Protein AF-A0A953J368-F1 (afdb_monomer_lite)

InterPro domains:
  IPR003385 Glycoside hydrolase, family 77 [PF02446] (2-94)
  IPR003385 Glycoside hydrolase, family 77 [PTHR32438] (2-95)
  IPR017853 Glycoside hydrolase superfamily [SSF51445] (2-100)

Sequence (107 aa):
MRRSGQSYWQILPLTPVTTAQVNSPYSGISAFGGNPLLISPELLARKKLLSPAEGECSPPSPQDRVSYHEVEEYKNRVLSIAYENFKKNERERRILPFHRREPVVAR

pLDDT: mean 83.5, std 11.85, range [42.94, 95.06]

Foldseek 3Di:
DVVVPDPDDDDQAQAAADVVNVRDSVDHPDPPDGHLLPDDLVVLCVVVLDPPVLSVPDDDDDDPDDPVVSSCVSSVSSVVSSVVSCVVDPVNCVCVCVCVPDPVNVD

Radius of gyration: 16.19 Å; chains: 1; bounding box: 40×38×36 Å

Organism: NCBI:txid2884831

Structure (mmCIF, N/CA/C/O backbone):
data_AF-A0A953J368-F1
#
_entry.id   AF-A0A953J368-F1
#
loop_
_atom_site.group_PDB
_atom_site.id
_atom_site.type_symbol
_atom_site.label_atom_id
_atom_site.label_alt_id
_atom_site.label_comp_id
_atom_site.label_asym_id
_atom_site.label_entity_id
_atom_site.label_seq_id
_atom_site.pdbx_PDB_ins_code
_atom_site.Cartn_x
_atom_site.Cartn_y
_atom_site.Cartn_z
_atom_site.occupancy
_atom_site.B_iso_or_equiv
_atom_site.auth_seq_id
_atom_site.auth_comp_id
_atom_site.auth_asym_id
_atom_site.auth_atom_id
_atom_site.pdbx_PDB_model_num
ATOM 1 N N . MET A 1 1 ? -21.015 -2.376 7.678 1.00 65.62 1 MET A N 1
ATOM 2 C CA . MET A 1 1 ? -21.049 -0.926 7.963 1.00 65.62 1 MET A CA 1
ATOM 3 C C . MET A 1 1 ? -22.371 -0.273 7.622 1.00 65.62 1 MET A C 1
ATOM 5 O O . MET A 1 1 ? -23.189 -0.182 8.521 1.00 65.62 1 MET A O 1
ATOM 9 N N . ARG A 1 2 ? -22.663 0.094 6.364 1.00 78.12 2 ARG A N 1
ATOM 10 C CA . ARG A 1 2 ? -23.945 0.763 6.045 1.00 78.12 2 ARG A CA 1
ATOM 11 C C . ARG A 1 2 ? -25.185 -0.059 6.416 1.00 78.12 2 ARG A C 1
ATOM 13 O O . ARG A 1 2 ? -26.145 0.491 6.931 1.00 78.12 2 ARG A O 1
ATOM 20 N N . ARG A 1 3 ? -25.141 -1.380 6.210 1.00 88.06 3 ARG A N 1
ATOM 21 C CA . ARG A 1 3 ? -26.243 -2.296 6.567 1.00 88.06 3 ARG A CA 1
ATOM 22 C C . ARG A 1 3 ? -26.396 -2.542 8.073 1.00 88.06 3 ARG A C 1
ATOM 24 O O . ARG A 1 3 ? -27.439 -3.014 8.490 1.00 88.06 3 ARG A O 1
ATOM 31 N N . SER A 1 4 ? -25.371 -2.242 8.869 1.00 90.31 4 SER A N 1
ATOM 32 C CA . SER A 1 4 ? -25.343 -2.473 10.319 1.00 90.31 4 SER A CA 1
ATOM 33 C C . SER A 1 4 ? -25.469 -1.174 11.128 1.00 90.31 4 SER A C 1
ATOM 35 O O . SER A 1 4 ? -25.185 -1.179 12.319 1.00 90.31 4 SER A O 1
ATOM 37 N N . GLY A 1 5 ? -25.822 -0.050 10.487 1.00 93.75 5 GLY A N 1
ATOM 38 C CA . GLY A 1 5 ? -25.982 1.257 11.142 1.00 93.75 5 GLY A CA 1
ATOM 39 C C . GLY A 1 5 ? -24.687 1.911 11.643 1.00 93.75 5 GLY A C 1
ATOM 40 O O . GLY A 1 5 ? -24.743 2.952 12.287 1.00 93.75 5 GLY A O 1
ATOM 41 N N . GLN A 1 6 ? -23.515 1.332 11.359 1.00 92.88 6 GLN A N 1
ATOM 42 C CA . GLN A 1 6 ? -22.233 1.916 11.760 1.00 92.88 6 GLN A CA 1
ATOM 43 C C . GLN A 1 6 ? -21.859 3.098 10.864 1.00 92.88 6 GLN A C 1
ATOM 45 O O . GLN A 1 6 ? -21.779 2.953 9.639 1.00 92.88 6 GLN A O 1
ATOM 50 N N . SER A 1 7 ? -21.549 4.226 11.503 1.00 93.62 7 SER A N 1
ATOM 51 C CA . SER A 1 7 ? -21.178 5.483 10.840 1.00 93.62 7 SER A CA 1
ATOM 52 C C . SER A 1 7 ? -19.670 5.720 10.747 1.00 93.62 7 SER A C 1
ATOM 54 O O . SER A 1 7 ? -19.243 6.548 9.950 1.00 93.62 7 SER A O 1
ATOM 56 N N . TYR A 1 8 ? -18.863 4.998 11.531 1.00 93.44 8 TYR A N 1
ATOM 57 C CA . TYR A 1 8 ? -17.414 5.193 11.602 1.00 93.44 8 TYR A CA 1
ATOM 58 C C . TYR A 1 8 ? -16.659 3.888 11.389 1.00 93.44 8 TYR A C 1
ATOM 60 O O . TYR A 1 8 ? -17.056 2.847 11.914 1.00 93.44 8 TYR A O 1
ATOM 68 N N . TRP A 1 9 ? -15.546 3.973 10.659 1.00 92.94 9 TRP A N 1
ATOM 69 C CA . TRP A 1 9 ? -14.574 2.895 10.529 1.00 92.94 9 TRP A CA 1
ATOM 70 C C . TRP A 1 9 ? -13.237 3.326 11.105 1.00 92.94 9 TRP A C 1
ATOM 72 O O . TRP A 1 9 ? -12.572 4.201 10.555 1.00 92.94 9 TRP A O 1
ATOM 82 N N . GLN A 1 10 ? -12.854 2.703 12.213 1.00 94.69 10 GLN A N 1
ATOM 83 C CA . GLN A 1 10 ? -11.519 2.852 12.763 1.00 94.69 10 GLN A CA 1
ATOM 84 C C . GLN A 1 10 ? -10.580 1.838 12.107 1.00 94.69 10 GLN A C 1
ATOM 86 O O . GLN A 1 10 ? -10.905 0.654 12.002 1.00 94.69 10 GLN A O 1
ATOM 91 N N . ILE A 1 11 ? -9.417 2.319 11.683 1.00 95.06 11 ILE A N 1
ATOM 92 C CA . ILE A 1 11 ? -8.353 1.537 11.051 1.00 95.06 11 ILE A CA 1
ATOM 93 C C . ILE A 1 11 ? -7.018 1.846 11.729 1.00 95.06 11 ILE A C 1
ATOM 95 O O . ILE A 1 11 ? -6.884 2.847 12.434 1.00 95.06 11 ILE A O 1
ATOM 99 N N . LEU A 1 12 ? -6.036 0.974 11.513 1.00 94.88 12 LEU A N 1
ATOM 100 C CA . LEU A 1 12 ? -4.658 1.215 11.934 1.00 94.88 12 LEU A CA 1
ATOM 101 C C . LEU A 1 12 ? -4.014 2.315 11.072 1.00 94.88 12 LEU A C 1
ATOM 103 O O . LEU A 1 12 ? -4.524 2.608 9.985 1.00 94.88 12 LEU A O 1
ATOM 107 N N . PRO A 1 13 ? -2.900 2.922 11.525 1.00 93.62 13 PRO A N 1
ATOM 108 C CA . PRO A 1 13 ? -2.180 3.890 10.710 1.00 93.62 13 PRO A CA 1
ATOM 109 C C . PRO A 1 13 ? -1.812 3.310 9.338 1.00 93.62 13 PRO A C 1
ATOM 111 O O . PRO A 1 13 ? -1.404 2.156 9.220 1.00 93.62 13 PRO A O 1
ATOM 114 N N . LEU A 1 14 ? -1.967 4.128 8.295 1.00 93.88 14 LEU A N 1
ATOM 115 C CA . LEU A 1 14 ? -1.744 3.738 6.896 1.00 93.88 14 LEU A CA 1
ATOM 116 C C . LEU A 1 14 ? -0.358 4.143 6.381 1.00 93.88 14 LEU A C 1
ATOM 118 O O . LEU A 1 14 ? -0.158 4.302 5.176 1.00 93.88 14 LEU A O 1
ATOM 122 N N . THR A 1 15 ? 0.577 4.355 7.299 1.00 92.56 15 THR A N 1
ATOM 123 C CA . THR A 1 15 ? 1.936 4.800 7.006 1.00 92.56 15 THR A CA 1
ATOM 124 C C . THR A 1 15 ? 2.759 3.674 6.376 1.00 92.56 15 THR A C 1
ATOM 126 O O . THR A 1 15 ? 2.424 2.494 6.538 1.00 92.56 15 THR A O 1
ATOM 129 N N . PRO A 1 16 ? 3.828 3.989 5.622 1.00 91.56 16 PRO A N 1
ATOM 130 C CA . PRO A 1 16 ? 4.623 2.977 4.947 1.00 91.56 16 PRO A CA 1
ATOM 131 C C . PRO A 1 16 ? 5.386 2.165 5.988 1.00 91.56 16 PRO A C 1
ATOM 133 O O . PRO A 1 16 ? 6.021 2.739 6.874 1.00 91.56 16 PRO A O 1
ATOM 136 N N . VAL A 1 17 ? 5.328 0.844 5.863 1.00 91.56 17 VAL A N 1
ATOM 137 C CA . VAL A 1 17 ? 5.999 -0.098 6.764 1.00 91.56 17 VAL A CA 1
ATOM 138 C C . VAL A 1 17 ? 7.153 -0.777 6.041 1.00 91.56 17 VAL A C 1
ATOM 140 O O . VAL A 1 17 ? 7.147 -0.862 4.815 1.00 91.56 17 VAL A O 1
ATOM 143 N N . THR A 1 18 ? 8.138 -1.251 6.798 1.00 84.69 18 THR A N 1
ATOM 144 C CA . THR A 1 18 ? 9.296 -1.968 6.255 1.00 84.69 18 THR A CA 1
ATOM 145 C C . THR A 1 18 ? 9.551 -3.251 7.036 1.00 84.69 18 THR A C 1
ATOM 147 O O . THR A 1 18 ? 9.242 -3.346 8.230 1.00 84.69 18 THR A O 1
ATOM 150 N N . THR A 1 19 ? 10.179 -4.229 6.384 1.00 83.50 19 THR A N 1
ATOM 151 C CA . THR A 1 19 ? 10.651 -5.467 7.023 1.00 83.50 19 THR A CA 1
ATOM 152 C C . THR A 1 19 ? 11.650 -5.193 8.151 1.00 83.50 19 THR A C 1
ATOM 154 O O . THR A 1 19 ? 11.592 -5.860 9.183 1.00 83.50 19 THR A O 1
ATOM 157 N N . ALA A 1 20 ? 12.481 -4.150 8.025 1.00 82.62 20 ALA A N 1
ATOM 158 C CA . ALA A 1 20 ? 13.399 -3.693 9.075 1.00 82.62 20 ALA A CA 1
ATOM 159 C C . ALA A 1 20 ? 12.680 -3.255 10.368 1.00 82.62 20 ALA A C 1
ATOM 161 O O . ALA A 1 20 ? 13.243 -3.350 11.455 1.00 82.62 20 ALA A O 1
ATOM 162 N N . GLN A 1 21 ? 11.427 -2.807 10.262 1.00 83.06 21 GLN A N 1
ATOM 163 C CA . GLN A 1 21 ? 10.569 -2.423 11.390 1.00 83.06 21 GLN A CA 1
ATOM 164 C C . GLN A 1 21 ? 9.483 -3.471 11.675 1.00 83.06 21 GLN A C 1
ATOM 166 O O . GLN A 1 21 ? 8.440 -3.165 12.259 1.00 83.06 21 GLN A O 1
ATOM 171 N N . VAL A 1 22 ? 9.710 -4.717 11.242 1.00 85.94 22 VAL A N 1
ATOM 172 C CA . VAL A 1 22 ? 8.814 -5.865 11.467 1.00 85.94 22 VAL A CA 1
ATOM 173 C C . VAL A 1 22 ? 7.398 -5.618 10.917 1.00 85.94 22 VAL A C 1
ATOM 175 O O . VAL A 1 22 ? 6.417 -6.186 11.384 1.00 85.94 22 VAL A O 1
ATOM 178 N N . ASN A 1 23 ? 7.275 -4.751 9.909 1.00 89.44 23 ASN A N 1
ATOM 179 C CA . ASN A 1 23 ? 6.015 -4.380 9.267 1.00 89.44 23 ASN A CA 1
ATOM 180 C C . ASN A 1 23 ? 4.912 -3.872 10.223 1.00 89.44 23 ASN A C 1
ATOM 182 O O . ASN A 1 23 ? 3.719 -3.991 9.931 1.00 89.44 23 ASN A O 1
ATOM 186 N N . SER A 1 24 ? 5.296 -3.287 11.362 1.00 91.31 24 SER A N 1
ATOM 187 C CA . SER A 1 24 ? 4.349 -2.724 12.327 1.00 91.31 24 SER A CA 1
ATOM 188 C C . SER A 1 24 ? 3.722 -1.421 11.805 1.00 91.31 24 SER A C 1
ATOM 190 O O . SER A 1 24 ? 4.456 -0.490 11.462 1.00 91.31 24 SER A O 1
ATOM 192 N N . PRO A 1 25 ? 2.382 -1.275 11.826 1.00 89.50 25 PRO A N 1
ATOM 193 C CA . PRO A 1 25 ? 1.709 -0.044 11.398 1.00 89.50 25 PRO A CA 1
ATOM 194 C C . PRO A 1 25 ? 1.984 1.144 12.335 1.00 89.50 25 PRO A C 1
ATOM 196 O O . PRO A 1 25 ? 1.731 2.289 11.978 1.00 89.50 25 PRO A O 1
ATOM 199 N N . TYR A 1 26 ? 2.532 0.900 13.527 1.00 90.38 26 TYR A N 1
ATOM 200 C CA . TYR A 1 26 ? 2.941 1.950 14.466 1.00 90.38 26 TYR A CA 1
ATOM 201 C C . TYR A 1 26 ? 4.398 2.385 14.298 1.00 90.38 26 TYR A C 1
ATOM 203 O O . TYR A 1 26 ? 4.851 3.303 14.975 1.00 90.38 26 TYR A O 1
ATOM 211 N N . SER A 1 27 ? 5.132 1.738 13.397 1.00 89.69 27 SER A N 1
ATOM 212 C CA . SER A 1 27 ? 6.554 1.979 13.173 1.00 89.69 27 SER A CA 1
ATOM 213 C C . SER A 1 27 ? 6.804 2.455 11.748 1.00 89.69 27 SER A C 1
ATOM 215 O O . SER A 1 27 ? 7.788 2.065 11.145 1.00 89.69 27 SER A O 1
ATOM 217 N N . GLY A 1 28 ? 5.906 3.265 11.183 1.00 86.75 28 GLY A N 1
ATOM 218 C CA . GLY A 1 28 ? 6.058 3.725 9.806 1.00 86.75 28 GLY A CA 1
ATOM 219 C C . GLY A 1 28 ? 7.256 4.661 9.607 1.00 86.75 28 GLY A C 1
ATOM 220 O O . GLY A 1 28 ? 7.587 5.458 10.483 1.00 86.75 28 GLY A O 1
ATOM 221 N N . ILE A 1 29 ? 7.880 4.606 8.428 1.00 87.44 29 ILE A N 1
ATOM 222 C CA . ILE A 1 29 ? 9.034 5.460 8.060 1.00 87.44 29 ILE A CA 1
ATOM 223 C C . ILE A 1 29 ? 8.644 6.895 7.676 1.00 87.44 29 ILE A C 1
ATOM 225 O O . ILE A 1 29 ? 9.502 7.743 7.444 1.00 87.44 29 ILE A O 1
ATOM 229 N N . SER A 1 30 ? 7.346 7.174 7.567 1.00 86.38 30 SER A N 1
ATOM 230 C CA . SER A 1 30 ? 6.808 8.491 7.241 1.00 86.38 30 SER A CA 1
ATOM 231 C C . SER A 1 30 ? 5.464 8.685 7.926 1.00 86.38 30 SER A C 1
ATOM 233 O O . SER A 1 30 ? 4.651 7.765 7.954 1.00 86.38 30 SER A O 1
ATOM 235 N N . ALA A 1 31 ? 5.213 9.891 8.438 1.00 84.62 31 ALA A N 1
ATOM 236 C CA . ALA A 1 31 ? 3.922 10.270 9.013 1.00 84.62 31 ALA A CA 1
ATOM 237 C C . ALA A 1 31 ? 2.899 10.732 7.956 1.00 84.62 31 ALA A C 1
ATOM 239 O O . ALA A 1 31 ? 1.713 10.829 8.257 1.00 84.62 31 ALA A O 1
ATOM 240 N N . PHE A 1 32 ? 3.354 11.024 6.732 1.00 86.56 32 PHE A N 1
ATOM 241 C CA . PHE A 1 32 ? 2.534 11.635 5.678 1.00 86.56 32 PHE A CA 1
ATOM 242 C C . PHE A 1 32 ? 2.367 10.741 4.445 1.00 86.56 32 PHE A C 1
ATOM 244 O O . PHE A 1 32 ? 1.365 10.844 3.741 1.00 86.56 32 PHE A O 1
ATOM 251 N N . GLY A 1 33 ? 3.341 9.871 4.166 1.00 87.19 33 GLY A N 1
ATOM 252 C CA . GLY A 1 33 ? 3.252 8.922 3.061 1.00 87.19 33 GLY A CA 1
ATOM 253 C C . GLY A 1 33 ? 2.197 7.848 3.327 1.00 87.19 33 GLY A C 1
ATOM 254 O O . GLY A 1 33 ? 2.067 7.361 4.446 1.00 87.19 33 GLY A O 1
ATOM 255 N N . GLY A 1 34 ? 1.462 7.449 2.291 1.00 90.19 34 GLY A N 1
ATOM 256 C CA . GLY A 1 34 ? 0.630 6.247 2.343 1.00 90.19 34 GLY A CA 1
ATOM 257 C C . GLY A 1 34 ? 1.456 4.994 2.056 1.00 90.19 34 GLY A C 1
ATOM 258 O O . GLY A 1 34 ? 2.403 5.044 1.273 1.00 90.19 34 GLY A O 1
ATOM 259 N N . ASN A 1 35 ? 1.089 3.864 2.656 1.00 93.50 35 ASN A N 1
ATOM 260 C CA . ASN A 1 35 ? 1.726 2.575 2.400 1.00 93.50 35 ASN A CA 1
ATOM 261 C C . ASN A 1 35 ? 1.436 2.070 0.967 1.00 93.50 35 ASN A C 1
ATOM 263 O O . ASN A 1 35 ? 0.282 1.734 0.673 1.00 93.50 35 ASN A O 1
ATOM 267 N N . PRO A 1 36 ? 2.449 1.938 0.083 1.00 93.12 36 PRO A N 1
ATOM 268 C CA . PRO A 1 36 ? 2.244 1.481 -1.294 1.00 93.12 36 P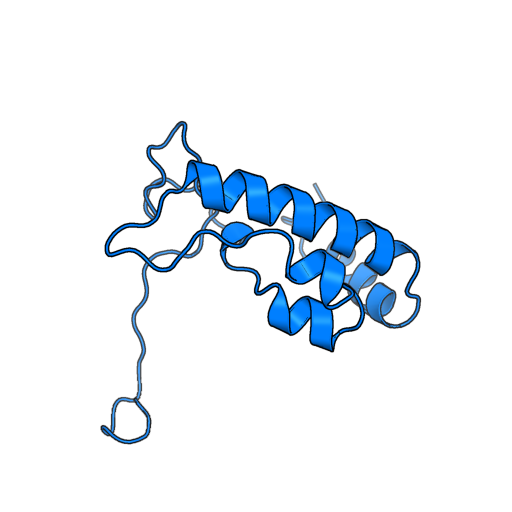RO A CA 1
ATOM 269 C C . PRO A 1 36 ? 1.670 0.064 -1.397 1.00 93.12 36 PRO A C 1
ATOM 271 O O . PRO A 1 36 ? 0.965 -0.247 -2.358 1.00 93.12 36 PRO A O 1
ATOM 274 N N . LEU A 1 37 ? 1.899 -0.789 -0.391 1.00 92.50 37 LEU A N 1
ATOM 275 C CA . LEU A 1 37 ? 1.386 -2.163 -0.375 1.00 92.50 37 LEU A CA 1
ATOM 276 C C . LEU A 1 37 ? -0.153 -2.218 -0.360 1.00 92.50 37 LEU A C 1
ATOM 278 O O . LEU A 1 37 ? -0.742 -3.219 -0.771 1.00 92.50 37 LEU A O 1
ATOM 282 N N . LEU A 1 38 ? -0.812 -1.126 0.047 1.00 93.75 38 LEU A N 1
ATOM 283 C CA . LEU A 1 38 ? -2.272 -0.998 0.069 1.00 93.75 38 LEU A CA 1
ATOM 284 C C . LEU A 1 38 ? -2.881 -0.631 -1.295 1.00 93.75 38 LEU A C 1
ATOM 286 O O . LEU A 1 38 ? -4.104 -0.632 -1.440 1.00 93.75 38 LEU A O 1
ATOM 290 N N . ILE A 1 39 ? -2.070 -0.333 -2.315 1.00 93.19 39 ILE A N 1
ATOM 291 C CA . ILE A 1 39 ? -2.567 0.003 -3.656 1.00 93.19 39 ILE A CA 1
ATOM 292 C C . ILE A 1 39 ? -3.140 -1.254 -4.325 1.00 93.19 39 ILE A C 1
ATOM 294 O O . ILE A 1 39 ? -2.472 -2.285 -4.397 1.00 9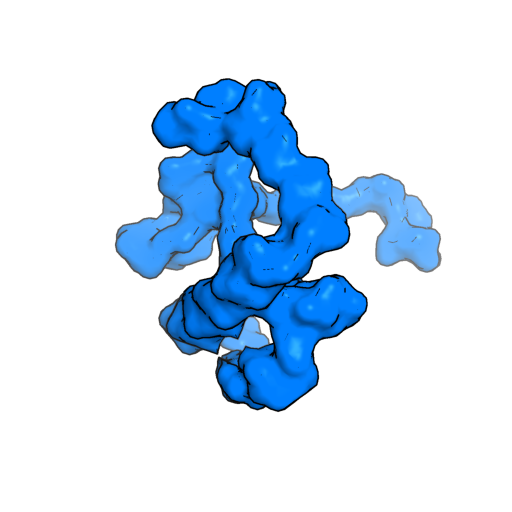3.19 39 ILE A O 1
ATOM 298 N N . SER A 1 40 ? -4.373 -1.178 -4.837 1.00 91.06 40 SER A N 1
ATOM 299 C CA . SER A 1 40 ? -5.060 -2.296 -5.510 1.00 91.06 40 SER A CA 1
ATOM 300 C C . SER A 1 40 ? -4.602 -2.456 -6.973 1.00 91.06 40 SER A C 1
ATOM 302 O O . SER A 1 40 ? -4.813 -1.535 -7.771 1.00 91.06 40 SER A O 1
ATOM 304 N N . PRO A 1 41 ? -4.041 -3.620 -7.362 1.00 90.31 41 PRO A N 1
ATOM 305 C CA . PRO A 1 41 ? -3.728 -3.945 -8.754 1.00 90.31 41 PRO A CA 1
ATOM 306 C C . PRO A 1 41 ? -4.974 -3.952 -9.646 1.00 90.31 41 PRO A C 1
ATOM 308 O O . PRO A 1 41 ? -4.927 -3.508 -10.789 1.00 90.31 41 PRO A O 1
ATOM 311 N N . GLU A 1 42 ? -6.121 -4.370 -9.112 1.00 88.56 42 GLU A N 1
ATOM 312 C CA . GLU A 1 42 ? -7.389 -4.434 -9.840 1.00 88.56 42 GLU A CA 1
ATOM 313 C C . GLU A 1 42 ? -7.868 -3.031 -10.238 1.00 88.56 42 GLU A C 1
ATOM 315 O O . GLU A 1 42 ? -8.344 -2.815 -11.355 1.00 88.56 42 GLU A O 1
ATOM 320 N N . LEU A 1 43 ? -7.723 -2.044 -9.346 1.00 90.69 43 LEU A N 1
ATOM 321 C CA . LEU A 1 43 ? -8.044 -0.649 -9.659 1.00 90.69 43 LEU A CA 1
ATOM 322 C C . LEU A 1 43 ? -7.071 -0.051 -10.682 1.00 90.69 43 LEU A C 1
ATOM 324 O O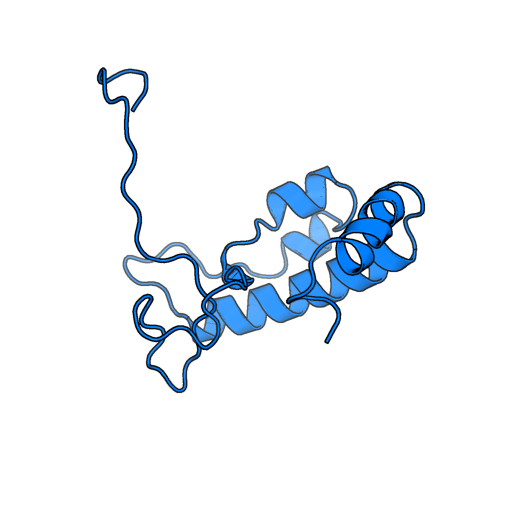 . LEU A 1 43 ? -7.498 0.711 -11.553 1.00 90.69 43 LEU A O 1
ATOM 328 N N . LEU A 1 44 ? -5.788 -0.412 -10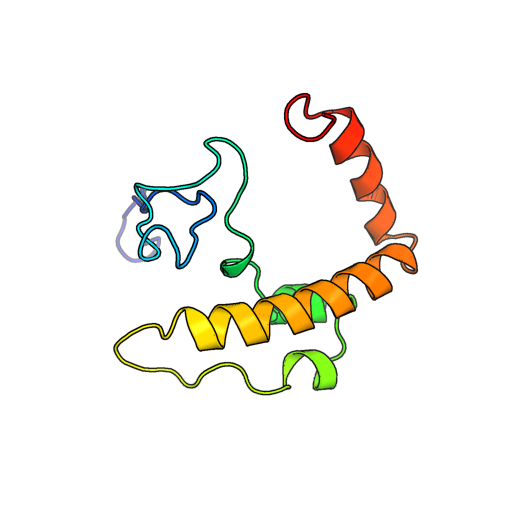.615 1.00 90.81 44 LEU A N 1
ATOM 329 C CA . LEU A 1 44 ? -4.791 -0.016 -11.613 1.00 90.81 44 LEU A CA 1
ATOM 330 C C . LEU A 1 44 ? -5.105 -0.615 -12.995 1.00 90.81 44 LEU A C 1
ATOM 332 O O . LEU A 1 44 ? -5.023 0.093 -14.002 1.00 90.81 44 LEU A O 1
ATOM 336 N N . ALA A 1 45 ? -5.562 -1.869 -13.046 1.00 89.19 45 ALA A N 1
ATOM 337 C CA . ALA A 1 45 ? -6.013 -2.509 -14.278 1.00 89.19 45 ALA A CA 1
ATOM 338 C C . ALA A 1 45 ? -7.246 -1.806 -14.872 1.00 89.19 45 ALA A C 1
ATOM 340 O O . ALA A 1 45 ? -7.274 -1.476 -16.058 1.00 89.19 45 ALA A O 1
ATOM 341 N N . ARG A 1 46 ? -8.238 -1.447 -14.040 1.00 89.19 46 ARG A N 1
ATOM 342 C CA . ARG A 1 46 ? -9.406 -0.652 -14.482 1.00 89.19 46 ARG A CA 1
ATOM 343 C C . ARG A 1 46 ? -9.018 0.716 -15.045 1.00 89.19 46 ARG A C 1
ATOM 345 O O . ARG A 1 46 ? -9.676 1.213 -15.957 1.00 89.19 46 ARG A O 1
ATOM 352 N N . LYS A 1 47 ? -7.946 1.317 -14.524 1.00 88.88 47 LYS A N 1
ATOM 353 C CA . LYS A 1 47 ? -7.367 2.573 -15.026 1.00 88.88 47 LYS A CA 1
ATOM 354 C C . LYS A 1 47 ? -6.520 2.402 -16.293 1.00 88.88 47 LYS A C 1
ATOM 356 O O . LYS A 1 47 ? -6.003 3.395 -16.798 1.00 88.88 47 LYS A O 1
ATOM 361 N N . LYS A 1 48 ? -6.401 1.182 -16.831 1.00 88.56 48 LYS A N 1
ATOM 362 C CA . LYS A 1 48 ? -5.525 0.843 -17.966 1.00 88.56 48 LYS A CA 1
ATOM 363 C C . LYS A 1 48 ? -4.054 1.194 -17.705 1.00 88.56 48 LYS A C 1
ATOM 365 O O . LYS A 1 48 ? -3.322 1.533 -18.630 1.00 88.56 48 LYS A O 1
ATOM 370 N N . LEU A 1 49 ? -3.642 1.158 -16.436 1.00 90.44 49 LEU A N 1
ATOM 371 C CA . LEU A 1 49 ? -2.239 1.287 -16.030 1.00 90.44 49 LEU A CA 1
ATOM 372 C C . LEU A 1 49 ? -1.561 -0.081 -15.924 1.00 90.44 49 LEU A C 1
ATOM 374 O O . LEU A 1 49 ? -0.344 -0.171 -16.018 1.00 90.44 49 LEU A O 1
ATOM 378 N N . LEU A 1 50 ? -2.353 -1.140 -15.781 1.00 91.12 50 LEU A N 1
ATOM 379 C CA . LEU A 1 50 ? -1.922 -2.527 -15.887 1.00 91.12 50 LEU A CA 1
ATOM 380 C C . LEU A 1 50 ? -2.819 -3.248 -16.885 1.00 91.12 50 LEU A C 1
ATOM 382 O O . LEU A 1 50 ? -4.027 -3.003 -16.929 1.00 91.12 50 LEU A O 1
ATOM 386 N N . SER A 1 51 ? -2.245 -4.151 -17.666 1.00 85.50 51 SER A N 1
ATOM 387 C CA . SER A 1 51 ? -3.031 -5.179 -18.339 1.00 85.50 51 SER A CA 1
ATOM 388 C C . SER A 1 51 ? -3.452 -6.269 -17.337 1.00 85.50 51 SER A C 1
ATOM 390 O O . SER A 1 51 ? -2.783 -6.455 -16.317 1.00 85.50 51 SER A O 1
ATOM 392 N N . PRO A 1 52 ? -4.546 -7.009 -17.603 1.00 76.88 52 PRO A N 1
ATOM 393 C CA . PRO A 1 52 ? -4.958 -8.133 -16.759 1.00 76.88 52 PRO A CA 1
ATOM 394 C C . PRO A 1 52 ? -3.831 -9.152 -16.551 1.00 76.88 52 PRO A C 1
ATOM 396 O O . PRO A 1 52 ? -3.553 -9.523 -15.420 1.00 76.88 52 PRO A O 1
ATOM 399 N N . ALA A 1 53 ? -3.095 -9.487 -17.615 1.00 78.69 53 ALA A N 1
ATOM 400 C CA . ALA A 1 53 ? -1.972 -10.419 -17.552 1.00 78.69 53 ALA A CA 1
ATOM 401 C C . ALA A 1 53 ? -0.829 -9.933 -16.638 1.00 78.69 53 ALA A C 1
ATOM 403 O O . ALA A 1 53 ? -0.246 -10.726 -15.908 1.00 78.69 53 ALA A O 1
ATOM 404 N N . GLU A 1 54 ? -0.521 -8.631 -16.628 1.00 78.38 54 GLU A N 1
ATOM 405 C CA . GLU A 1 54 ? 0.507 -8.062 -15.738 1.00 78.38 54 GLU A CA 1
ATOM 406 C C . GLU A 1 54 ? 0.057 -8.026 -14.269 1.00 78.38 54 GLU A C 1
ATOM 408 O O . GLU A 1 54 ? 0.888 -8.141 -13.369 1.00 78.38 54 GLU A O 1
ATOM 413 N N . GLY A 1 55 ? -1.250 -7.869 -14.023 1.00 67.94 55 GLY A N 1
ATOM 414 C CA . GLY A 1 55 ? -1.852 -7.916 -12.687 1.00 67.94 55 GLY A CA 1
ATOM 415 C C . GLY A 1 55 ? -2.102 -9.333 -12.160 1.00 67.94 55 GLY A C 1
ATOM 416 O O . GLY A 1 55 ? -2.282 -9.510 -10.962 1.00 67.94 55 GLY A O 1
ATOM 417 N N . GLU A 1 56 ? -2.098 -10.342 -13.029 1.00 66.88 56 GLU A N 1
ATOM 418 C CA . GLU A 1 56 ? -2.305 -11.753 -12.680 1.00 66.88 56 GLU A CA 1
ATOM 419 C C . GLU A 1 56 ? -1.005 -12.500 -12.359 1.00 66.88 56 GLU A C 1
ATOM 421 O O . GLU A 1 56 ? -1.056 -13.663 -11.964 1.00 66.88 56 GLU A O 1
ATOM 426 N N . CYS A 1 57 ? 0.155 -11.847 -12.486 1.00 60.59 57 CYS A N 1
ATOM 427 C CA . CYS A 1 57 ? 1.468 -12.412 -12.171 1.00 60.59 57 CYS A CA 1
ATOM 428 C C . CYS A 1 57 ? 1.624 -12.702 -10.661 1.00 60.59 57 CYS A C 1
ATOM 430 O O . CYS A 1 57 ? 2.339 -11.996 -9.955 1.00 60.59 57 CYS A O 1
ATOM 432 N N . SER A 1 58 ? 0.958 -13.759 -10.187 1.00 64.31 58 SER A N 1
ATOM 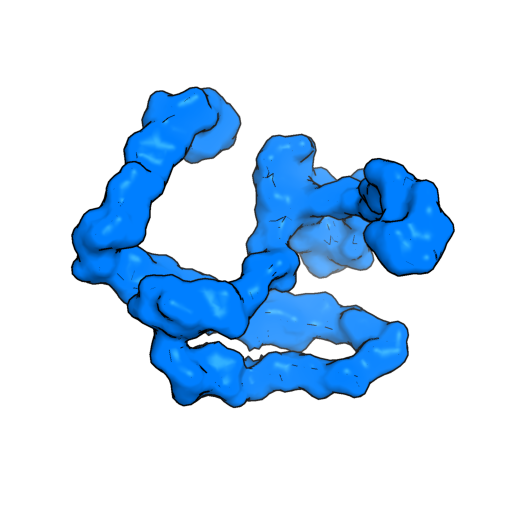433 C CA . SER A 1 58 ? 1.025 -14.369 -8.854 1.00 64.31 58 SER A CA 1
ATOM 434 C C . SER A 1 58 ? 0.858 -13.396 -7.682 1.00 64.31 58 SER A C 1
ATOM 436 O O . SER A 1 58 ? 1.829 -13.131 -6.967 1.00 64.31 58 SER A O 1
ATOM 438 N N . PRO A 1 59 ? -0.370 -12.912 -7.404 1.00 73.06 59 PRO A N 1
ATOM 439 C CA . PRO A 1 59 ? -0.664 -12.423 -6.066 1.00 73.06 59 PRO A CA 1
ATOM 440 C C . PRO A 1 59 ? -0.462 -13.565 -5.050 1.00 73.06 59 PRO A C 1
ATOM 442 O O . PRO A 1 59 ? -0.799 -14.717 -5.352 1.00 73.06 59 PRO A O 1
ATOM 445 N N . PRO A 1 60 ? 0.066 -13.283 -3.846 1.00 76.56 60 PRO A N 1
ATOM 446 C CA . PRO A 1 60 ? 0.130 -14.288 -2.794 1.00 76.56 60 PRO A CA 1
ATOM 447 C C . PRO A 1 60 ? -1.278 -14.804 -2.489 1.00 76.56 60 PRO A C 1
ATOM 449 O O . PRO A 1 60 ? -2.246 -14.038 -2.436 1.00 76.56 60 PRO A O 1
ATOM 452 N N . SER A 1 61 ? -1.392 -16.124 -2.336 1.00 75.25 61 SER A N 1
ATOM 453 C CA . SER A 1 61 ? -2.683 -16.764 -2.086 1.00 75.25 61 SER A CA 1
ATOM 454 C C . SER A 1 61 ? -3.270 -16.285 -0.756 1.00 75.25 61 SER A C 1
ATOM 456 O O . SER A 1 61 ? -2.508 -16.026 0.179 1.00 75.25 61 SER A O 1
ATOM 458 N N . PRO A 1 62 ? -4.606 -16.183 -0.637 1.00 74.88 62 PRO A N 1
ATOM 459 C CA . PRO A 1 62 ? -5.243 -15.865 0.632 1.00 74.88 62 PRO A CA 1
ATOM 460 C C . PRO A 1 62 ? -4.807 -16.869 1.705 1.00 74.88 62 PRO A C 1
ATOM 462 O O . PRO A 1 62 ? -4.966 -18.076 1.538 1.00 74.88 62 PRO A O 1
ATOM 465 N N . GLN A 1 63 ? -4.250 -16.357 2.795 1.00 79.75 63 GLN A N 1
ATOM 466 C CA . GLN A 1 63 ? -3.823 -17.120 3.964 1.00 79.75 63 GLN A CA 1
ATOM 467 C C . GLN A 1 63 ? -4.341 -16.422 5.226 1.00 79.75 63 GLN A C 1
ATOM 469 O O . GLN A 1 63 ? -4.692 -15.240 5.190 1.00 79.75 63 GLN A O 1
ATOM 474 N N . ASP A 1 64 ? -4.325 -17.125 6.359 1.00 89.94 64 ASP A N 1
ATOM 475 C CA . ASP A 1 64 ? -4.680 -16.552 7.669 1.00 89.94 64 ASP A CA 1
ATOM 476 C C . ASP A 1 64 ? -3.711 -15.445 8.115 1.00 89.94 64 ASP A C 1
ATOM 478 O O . ASP A 1 64 ? -4.030 -14.628 8.981 1.00 89.94 64 ASP A O 1
ATOM 482 N N . ARG A 1 65 ? -2.502 -15.42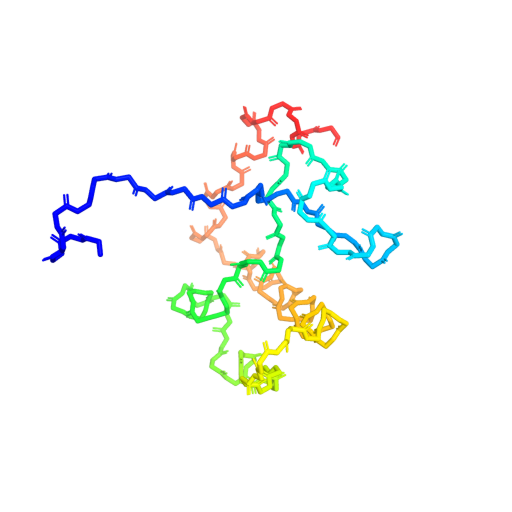4 7.542 1.00 88.56 65 ARG A N 1
ATOM 483 C CA . ARG A 1 65 ? -1.459 -14.437 7.821 1.00 88.56 65 ARG A CA 1
ATOM 484 C C . ARG A 1 65 ? -0.893 -13.875 6.530 1.00 88.56 65 ARG A C 1
ATOM 486 O O . ARG A 1 65 ? -0.733 -14.580 5.542 1.00 88.56 65 ARG A O 1
ATOM 493 N N . VAL A 1 66 ? -0.545 -12.596 6.571 1.00 88.31 66 VAL A N 1
ATOM 494 C CA . VAL A 1 66 ? 0.097 -11.915 5.447 1.00 88.31 66 VAL A CA 1
ATOM 495 C C . VAL A 1 66 ? 1.595 -12.221 5.454 1.00 88.31 66 VAL A C 1
ATOM 497 O O . VAL A 1 66 ? 2.295 -11.876 6.408 1.00 88.31 66 VAL A O 1
ATOM 500 N N . SER A 1 67 ? 2.096 -12.819 4.372 1.00 89.94 67 SER A N 1
ATOM 501 C CA . SER A 1 67 ? 3.532 -12.882 4.072 1.00 89.94 67 SER A CA 1
ATOM 502 C C . SER A 1 67 ? 3.972 -11.541 3.480 1.00 89.94 67 SER A C 1
ATOM 504 O O . SER A 1 67 ? 3.807 -11.284 2.288 1.00 89.94 67 SER A O 1
ATOM 506 N N . TYR A 1 68 ? 4.476 -10.635 4.326 1.00 90.19 68 TYR A N 1
ATOM 507 C CA . TYR A 1 68 ? 4.861 -9.285 3.890 1.00 90.19 68 TYR A CA 1
ATOM 508 C C . TYR A 1 68 ? 5.927 -9.300 2.794 1.00 90.19 68 TYR A C 1
ATOM 510 O O . TYR A 1 68 ? 5.851 -8.480 1.888 1.00 90.19 68 TYR A O 1
ATOM 518 N N . HIS A 1 69 ? 6.866 -10.247 2.850 1.00 89.25 69 HIS A N 1
ATOM 519 C CA . HIS A 1 69 ? 7.912 -10.395 1.841 1.00 89.25 69 HIS A CA 1
ATOM 520 C C . HIS A 1 69 ? 7.323 -10.697 0.456 1.00 89.25 69 HIS A C 1
ATOM 522 O O . HIS A 1 69 ? 7.583 -9.973 -0.499 1.00 89.25 69 HIS A O 1
ATOM 528 N N . GLU A 1 70 ? 6.460 -11.713 0.354 1.00 90.19 70 GLU A N 1
ATOM 529 C CA . GLU A 1 70 ? 5.813 -12.082 -0.914 1.00 90.19 70 GLU A CA 1
ATOM 530 C C . GLU A 1 70 ? 4.936 -10.950 -1.459 1.00 90.19 70 GLU A C 1
ATOM 532 O O . GLU A 1 70 ? 4.936 -10.671 -2.660 1.00 90.19 70 GLU A O 1
ATOM 537 N N . VAL A 1 71 ? 4.196 -10.269 -0.575 1.00 90.75 71 VAL A N 1
ATOM 538 C CA . VAL A 1 71 ? 3.371 -9.118 -0.960 1.00 90.75 71 VAL A CA 1
ATOM 539 C C . VAL A 1 71 ? 4.242 -7.975 -1.467 1.00 90.75 71 VAL A C 1
ATOM 541 O O . VAL A 1 71 ? 3.899 -7.373 -2.480 1.00 90.75 71 VAL A O 1
ATOM 544 N N . GLU A 1 72 ? 5.343 -7.663 -0.790 1.00 90.81 72 GLU A N 1
ATOM 545 C CA . GLU A 1 72 ? 6.257 -6.590 -1.175 1.00 90.81 72 GLU A CA 1
ATOM 546 C C . GLU A 1 72 ? 6.903 -6.869 -2.536 1.00 90.81 72 GLU A C 1
ATOM 548 O O . GLU A 1 72 ? 6.833 -6.016 -3.421 1.00 90.81 72 GLU A O 1
ATOM 553 N N . GLU A 1 73 ? 7.429 -8.075 -2.764 1.00 90.69 73 GLU A N 1
ATOM 554 C CA . GLU A 1 73 ? 7.998 -8.474 -4.059 1.00 90.69 73 GLU A CA 1
ATOM 555 C C . GLU A 1 73 ? 6.970 -8.384 -5.195 1.00 90.69 73 GLU A C 1
ATOM 557 O O . GLU A 1 73 ? 7.238 -7.808 -6.257 1.00 90.69 73 GLU A O 1
ATOM 562 N N . TYR A 1 74 ? 5.765 -8.913 -4.966 1.00 92.06 74 TYR A N 1
ATOM 563 C CA . TYR A 1 74 ? 4.674 -8.847 -5.931 1.00 92.06 74 TYR A CA 1
ATOM 564 C C . TYR A 1 74 ? 4.266 -7.398 -6.232 1.00 92.06 74 TYR A C 1
ATOM 566 O O . TYR A 1 74 ? 4.238 -6.985 -7.396 1.00 92.06 74 TYR A O 1
ATOM 574 N N . LYS A 1 75 ? 3.985 -6.602 -5.193 1.00 92.06 75 LYS A N 1
ATOM 575 C CA . LYS A 1 75 ? 3.522 -5.215 -5.329 1.00 92.06 75 LYS A CA 1
ATOM 576 C C . LYS A 1 75 ? 4.581 -4.334 -5.968 1.00 92.06 75 LYS A C 1
ATOM 578 O O . LYS A 1 75 ? 4.226 -3.552 -6.840 1.00 92.06 75 LYS A O 1
ATOM 583 N N . ASN A 1 76 ? 5.853 -4.471 -5.601 1.00 92.06 76 ASN A N 1
ATOM 584 C CA . ASN A 1 76 ? 6.926 -3.664 -6.181 1.00 92.06 76 ASN A CA 1
ATOM 585 C C . ASN A 1 76 ? 7.014 -3.868 -7.695 1.00 92.06 76 ASN A C 1
ATOM 587 O O . ASN A 1 76 ? 6.988 -2.895 -8.447 1.00 92.06 76 ASN A O 1
ATOM 591 N N . ARG A 1 77 ? 6.994 -5.122 -8.162 1.00 91.88 77 ARG A N 1
ATOM 592 C CA . ARG A 1 77 ? 6.977 -5.441 -9.598 1.00 91.88 77 ARG A CA 1
ATOM 593 C C . ARG A 1 77 ? 5.759 -4.846 -10.307 1.00 91.88 77 ARG A C 1
ATOM 595 O O . ARG A 1 77 ? 5.905 -4.182 -11.333 1.00 91.88 77 ARG A O 1
ATOM 602 N N . VAL A 1 78 ? 4.565 -5.056 -9.754 1.00 92.44 78 VAL A N 1
ATOM 603 C CA . VAL A 1 78 ? 3.309 -4.562 -10.338 1.00 92.44 78 VAL A CA 1
ATOM 604 C C . VAL A 1 78 ? 3.278 -3.030 -10.389 1.00 92.44 78 VAL A C 1
ATOM 606 O O . VAL A 1 78 ? 2.915 -2.444 -11.408 1.00 92.44 78 VAL A O 1
ATOM 609 N N . LEU A 1 79 ? 3.692 -2.361 -9.313 1.00 93.81 79 LEU A N 1
ATOM 610 C CA . LEU A 1 79 ? 3.706 -0.902 -9.231 1.00 93.81 79 LEU A CA 1
ATOM 611 C C . LEU A 1 79 ? 4.754 -0.282 -10.158 1.00 93.81 79 LEU A C 1
ATOM 613 O O . LEU A 1 79 ? 4.475 0.759 -10.751 1.00 93.81 79 LEU A O 1
ATOM 617 N N . SER A 1 80 ? 5.911 -0.923 -10.356 1.00 93.31 80 SER A N 1
ATOM 618 C CA . SER A 1 80 ? 6.899 -0.475 -11.345 1.00 93.31 80 SER A CA 1
ATOM 619 C C . SER A 1 80 ? 6.341 -0.496 -12.770 1.00 93.31 80 SER A C 1
ATOM 621 O O . SER A 1 80 ? 6.482 0.490 -13.493 1.00 93.31 80 SER A O 1
ATOM 623 N N . ILE A 1 81 ? 5.648 -1.569 -13.166 1.00 92.44 81 ILE A N 1
ATOM 624 C CA . ILE A 1 81 ? 4.997 -1.658 -14.486 1.00 92.44 81 ILE A CA 1
ATOM 625 C C . ILE A 1 81 ? 3.913 -0.579 -14.615 1.00 92.44 81 ILE A C 1
ATOM 627 O O . ILE A 1 81 ? 3.887 0.176 -15.592 1.00 92.44 81 ILE A O 1
ATOM 631 N N . ALA A 1 82 ? 3.056 -0.455 -13.597 1.00 92.69 82 ALA A N 1
ATOM 632 C CA . ALA A 1 82 ? 1.998 0.549 -13.569 1.00 92.69 82 ALA A CA 1
ATOM 633 C C . ALA A 1 82 ? 2.544 1.978 -13.699 1.00 92.69 82 ALA A C 1
ATOM 635 O O . ALA A 1 82 ? 1.949 2.808 -14.389 1.00 92.69 82 ALA A O 1
ATOM 636 N N . TYR A 1 83 ? 3.686 2.264 -13.072 1.00 92.31 83 TYR A N 1
ATOM 637 C CA . TYR A 1 83 ? 4.349 3.560 -13.153 1.00 92.31 83 TYR A CA 1
ATOM 638 C C . TYR A 1 83 ? 4.904 3.856 -14.554 1.00 92.31 83 TYR A C 1
ATOM 640 O O . TYR A 1 83 ? 4.720 4.961 -15.075 1.00 92.31 83 TYR A O 1
ATOM 648 N N . GLU A 1 84 ? 5.524 2.878 -15.217 1.00 91.94 84 GLU A N 1
ATOM 649 C CA . GLU A 1 84 ? 6.005 3.065 -16.592 1.00 91.94 84 GLU A CA 1
ATOM 650 C C . GLU A 1 84 ? 4.855 3.277 -17.584 1.00 91.94 84 GLU A C 1
ATOM 652 O O . GLU A 1 84 ? 4.940 4.131 -18.472 1.00 91.94 84 GLU A O 1
ATOM 657 N N . ASN A 1 85 ? 3.737 2.577 -17.395 1.00 91.00 85 ASN A N 1
ATOM 658 C CA . ASN A 1 85 ? 2.523 2.800 -18.179 1.00 91.00 85 ASN A CA 1
ATOM 659 C C . ASN A 1 85 ? 1.886 4.163 -17.874 1.00 91.00 85 ASN A C 1
ATOM 661 O O . ASN A 1 85 ? 1.436 4.859 -18.787 1.00 91.00 85 ASN A O 1
ATOM 665 N N . PHE A 1 86 ? 1.910 4.600 -16.613 1.00 91.19 86 PHE A N 1
ATOM 666 C CA . PHE A 1 86 ? 1.451 5.926 -16.202 1.00 91.19 86 PHE A CA 1
ATOM 667 C C . PHE A 1 86 ? 2.229 7.049 -16.900 1.00 91.19 86 PHE A C 1
ATOM 669 O O . PHE A 1 86 ? 1.622 7.990 -17.414 1.00 91.19 86 PHE A O 1
ATOM 676 N N . LYS A 1 87 ? 3.560 6.938 -16.993 1.00 87.94 87 LYS A N 1
ATOM 677 C CA . LYS A 1 87 ? 4.406 7.932 -17.680 1.00 87.94 87 LYS A CA 1
ATOM 678 C C . LYS A 1 87 ? 4.049 8.105 -19.156 1.00 87.94 87 LYS A C 1
ATOM 680 O O . LYS A 1 87 ? 4.181 9.210 -19.681 1.00 87.94 87 LYS A O 1
ATOM 685 N N . LYS A 1 88 ? 3.588 7.037 -19.810 1.00 87.50 88 LYS A N 1
ATOM 686 C CA . LYS A 1 88 ? 3.160 7.036 -21.219 1.00 87.50 88 LYS A CA 1
ATOM 687 C C . LYS A 1 88 ? 1.711 7.506 -21.400 1.00 87.50 88 LYS A C 1
ATOM 689 O O . LYS A 1 88 ? 1.330 7.901 -22.496 1.00 87.50 88 LYS A O 1
ATOM 694 N N . ASN A 1 89 ? 0.898 7.482 -20.343 1.00 84.19 89 ASN A N 1
ATOM 695 C CA . ASN A 1 89 ? -0.531 7.774 -20.402 1.00 84.19 89 ASN A CA 1
ATOM 696 C C . ASN A 1 89 ? -0.831 9.249 -20.075 1.00 84.19 89 ASN A C 1
ATOM 698 O O . ASN A 1 89 ? -0.965 9.643 -18.915 1.00 84.19 89 ASN A O 1
ATOM 702 N N . GLU A 1 90 ? -0.993 10.076 -21.109 1.00 76.88 90 GLU A N 1
ATOM 703 C CA . GLU A 1 90 ? -1.244 11.521 -20.980 1.00 76.88 90 GLU A CA 1
ATOM 704 C C . GLU A 1 90 ? -2.485 11.875 -20.146 1.00 76.88 90 GLU A C 1
ATOM 706 O O . GLU A 1 90 ? -2.495 12.886 -19.439 1.00 76.88 90 GLU A O 1
ATOM 711 N N . ARG A 1 91 ? -3.522 11.027 -20.170 1.00 79.50 91 ARG A N 1
ATOM 712 C CA . ARG A 1 91 ? -4.753 11.246 -19.398 1.00 79.50 91 ARG A CA 1
ATOM 713 C C . ARG A 1 91 ? -4.493 11.170 -17.898 1.00 79.50 91 ARG A C 1
ATOM 715 O O . ARG A 1 91 ? -5.027 11.989 -17.150 1.00 79.50 91 ARG A O 1
ATOM 722 N N . GLU A 1 92 ? -3.692 10.203 -17.463 1.00 79.38 92 GLU A N 1
ATOM 723 C CA . GLU A 1 92 ? -3.367 10.026 -16.047 1.00 79.38 92 GLU A CA 1
ATOM 724 C C . GLU A 1 92 ? -2.283 11.019 -15.596 1.00 79.38 92 GLU A C 1
ATOM 726 O O . GLU A 1 92 ? -2.337 11.489 -14.462 1.00 79.38 92 GLU A O 1
ATOM 731 N N . ARG A 1 93 ? -1.399 11.492 -16.492 1.00 72.06 93 ARG A N 1
ATOM 732 C CA . ARG A 1 93 ? -0.423 12.571 -16.203 1.00 72.06 93 ARG A CA 1
ATOM 733 C C . ARG A 1 93 ? -1.056 13.883 -15.715 1.00 72.06 93 ARG A C 1
ATOM 735 O O . ARG A 1 93 ? -0.352 14.734 -15.175 1.00 72.06 93 ARG A O 1
ATOM 742 N N . ARG A 1 94 ? -2.382 14.041 -15.799 1.00 71.88 94 ARG A N 1
ATOM 743 C CA . ARG A 1 94 ? -3.129 15.146 -15.169 1.00 71.88 94 ARG A CA 1
ATOM 744 C C . ARG A 1 94 ? -2.975 15.202 -13.644 1.00 71.88 94 ARG A C 1
ATOM 746 O O . ARG A 1 94 ? -3.248 16.256 -13.080 1.00 71.88 94 ARG A O 1
ATOM 753 N N . ILE A 1 95 ? -2.516 14.128 -12.986 1.00 71.50 95 ILE A N 1
ATOM 754 C CA . ILE A 1 95 ? -2.186 14.132 -11.547 1.00 71.50 95 ILE A CA 1
ATOM 755 C C . ILE A 1 95 ? -0.768 14.635 -11.245 1.00 71.50 95 ILE A C 1
ATOM 757 O O . ILE A 1 95 ? -0.461 14.881 -10.086 1.00 71.50 95 ILE A O 1
ATOM 761 N N . LEU A 1 96 ? 0.098 14.852 -12.245 1.00 62.47 96 LEU A N 1
ATOM 762 C CA . LEU A 1 96 ? 1.446 15.402 -12.028 1.00 62.47 96 LEU A CA 1
ATOM 763 C C . LEU A 1 96 ? 1.478 16.718 -11.218 1.00 62.47 96 LEU A C 1
ATOM 765 O O . LEU A 1 96 ? 2.406 16.865 -10.422 1.00 62.47 96 LEU A O 1
ATOM 769 N N . PRO A 1 97 ? 0.489 17.636 -11.310 1.00 61.25 97 PRO A N 1
ATOM 770 C CA . PRO A 1 97 ? 0.417 18.814 -10.446 1.00 61.25 97 PRO A CA 1
ATOM 771 C C . PRO A 1 97 ? 0.292 18.504 -8.947 1.00 61.25 97 PRO A C 1
ATOM 773 O O . PRO A 1 97 ? 0.547 19.400 -8.149 1.00 61.25 97 PRO A O 1
ATOM 776 N N . PHE A 1 98 ? -0.070 17.277 -8.549 1.00 65.56 98 PHE A N 1
ATOM 777 C CA . PHE A 1 98 ? -0.091 16.837 -7.148 1.00 65.56 98 PHE A CA 1
ATOM 778 C C . PHE A 1 98 ? 1.279 17.014 -6.475 1.00 65.56 98 PHE A C 1
ATOM 780 O O . PHE A 1 98 ? 1.359 17.609 -5.405 1.00 65.56 98 PHE A O 1
ATOM 787 N N . HIS A 1 99 ? 2.368 16.648 -7.165 1.00 58.81 99 HIS A N 1
ATOM 788 C CA . HIS A 1 99 ? 3.748 16.859 -6.696 1.00 58.81 99 HIS A CA 1
ATOM 789 C C . HIS A 1 99 ? 4.067 18.333 -6.432 1.00 58.81 99 HIS A C 1
ATOM 791 O O . HIS A 1 99 ? 4.958 18.648 -5.658 1.00 58.81 99 HIS A O 1
ATOM 797 N N . ARG A 1 100 ? 3.355 19.252 -7.095 1.00 55.31 100 ARG A N 1
ATOM 798 C CA . ARG A 1 100 ? 3.586 20.695 -6.992 1.00 55.31 100 ARG A CA 1
ATOM 799 C C . ARG A 1 100 ? 2.752 21.352 -5.884 1.00 55.31 100 ARG A C 1
ATOM 801 O O . ARG A 1 100 ? 2.950 22.531 -5.615 1.00 55.31 100 ARG A O 1
ATOM 808 N N . ARG A 1 101 ? 1.795 20.625 -5.292 1.00 57.44 101 ARG A N 1
ATOM 809 C CA . ARG A 1 101 ? 0.844 21.138 -4.291 1.00 57.44 101 ARG A CA 1
ATOM 810 C C . ARG A 1 101 ? 1.110 20.627 -2.876 1.00 57.44 101 ARG A C 1
ATOM 812 O O . ARG A 1 101 ? 0.767 21.332 -1.936 1.00 57.44 101 ARG A O 1
ATOM 819 N N . GLU A 1 102 ? 1.745 19.465 -2.726 1.00 61.38 102 GLU A N 1
ATOM 820 C CA . GLU A 1 102 ? 2.054 18.878 -1.419 1.00 61.38 102 GLU A CA 1
ATOM 821 C C . GLU A 1 102 ? 3.523 19.133 -1.027 1.00 61.38 102 GLU A C 1
ATOM 823 O O . GLU A 1 102 ? 4.426 18.506 -1.590 1.00 61.38 102 GLU A O 1
ATOM 828 N N . PRO A 1 103 ? 3.805 20.020 -0.053 1.00 60.25 103 PRO A N 1
ATOM 829 C CA . PRO A 1 103 ? 5.173 20.421 0.296 1.00 60.25 103 PRO A CA 1
ATOM 830 C C . PRO A 1 103 ? 6.032 19.277 0.858 1.00 60.25 103 PRO A C 1
ATOM 832 O O . PRO A 1 103 ? 7.256 19.369 0.841 1.00 60.25 103 PRO A O 1
ATOM 835 N N . VAL A 1 104 ? 5.408 18.194 1.334 1.00 63.91 104 VAL A N 1
ATOM 836 C CA . VAL A 1 104 ? 6.097 16.998 1.851 1.00 63.91 104 VAL A CA 1
ATOM 837 C C . VAL A 1 104 ? 6.547 16.054 0.726 1.00 63.91 104 VAL A C 1
ATOM 839 O O . VAL A 1 104 ? 7.477 15.281 0.916 1.00 63.91 104 VAL A O 1
ATOM 842 N N . VAL A 1 105 ? 5.916 16.124 -0.449 1.00 59.06 105 VAL A N 1
ATOM 843 C CA . VAL A 1 105 ? 6.215 15.262 -1.610 1.00 59.06 105 VAL A CA 1
ATOM 844 C C . VAL A 1 105 ? 7.239 15.913 -2.553 1.00 59.06 105 VAL A C 1
ATOM 846 O O . VAL A 1 105 ? 7.857 15.234 -3.364 1.00 59.06 105 VAL A O 1
ATOM 849 N N . ALA A 1 106 ? 7.422 17.233 -2.455 1.00 47.62 106 ALA A N 1
ATOM 850 C CA . ALA A 1 106 ? 8.268 18.035 -3.342 1.00 47.62 106 ALA A CA 1
ATOM 851 C C . ALA A 1 106 ? 9.733 18.201 -2.879 1.00 47.62 106 ALA A C 1
ATOM 853 O O . ALA A 1 106 ? 10.460 18.992 -3.484 1.00 47.62 106 ALA A O 1
ATOM 854 N N . ARG A 1 107 ? 10.146 17.526 -1.800 1.00 42.94 107 ARG A N 1
ATOM 855 C CA . ARG A 1 107 ? 11.512 17.565 -1.253 1.00 42.94 107 ARG A CA 1
ATOM 856 C C . ARG A 1 107 ? 12.293 16.304 -1.574 1.00 42.94 107 ARG A C 1
ATOM 858 O O . ARG A 1 107 ? 11.675 15.220 -1.547 1.00 42.94 107 ARG A O 1
#

Secondary structure (DSSP, 8-state):
-GGGT-------------GGGTT-TTS-S-SSS--GGG--HHHHHHTTSS-HHHH-S-PPPP-SS--HHHHHHHHHHHHHHHHHHHHH-TTGGGGGGGGGT-TTT--